Protein AF-A0A1H8IMS6-F1 (afdb_monomer)

Organism: NCBI:txid917

Foldseek 3Di:
DDALVRLLVVLLVQLLVLLVLLPDPPHDVVSNCVSLPPVNLVSVQSNQVSLCVVLVPPAGQDDPVVSVVCSVCSVCSVVVSVLSSDSPRHPVVVVVVVVD

pLDDT: mean 89.25, std 11.75, range [38.59, 98.31]

Radius of gyration: 13.45 Å; Cα contacts (8 Å, |Δi|>4): 98; chains: 1; bounding box: 35×31×35 Å

Structure (mmCIF, N/CA/C/O backbone):
data_AF-A0A1H8IMS6-F1
#
_entry.id   AF-A0A1H8IMS6-F1
#
loop_
_atom_site.group_PDB
_atom_site.id
_atom_site.type_symbol
_atom_site.label_atom_id
_atom_site.label_alt_id
_atom_site.label_comp_id
_atom_site.label_asym_id
_atom_site.label_entity_id
_atom_site.label_seq_id
_atom_site.pdbx_PDB_ins_code
_atom_site.Cartn_x
_atom_site.Cartn_y
_atom_site.Cartn_z
_atom_site.occupancy
_atom_site.B_iso_or_equiv
_atom_site.auth_seq_id
_atom_site.auth_comp_id
_atom_site.auth_asym_id
_atom_site.auth_atom_id
_atom_site.pdbx_PDB_model_num
ATOM 1 N N . MET A 1 1 ? 20.179 -12.037 -3.474 1.00 65.69 1 MET A N 1
ATOM 2 C CA . MET A 1 1 ? 19.242 -10.954 -3.098 1.00 65.69 1 MET A CA 1
ATOM 3 C C . MET A 1 1 ? 17.854 -11.319 -3.599 1.00 65.69 1 MET A C 1
ATOM 5 O O . MET A 1 1 ? 17.795 -12.006 -4.614 1.00 65.69 1 MET A O 1
ATOM 9 N N . PRO A 1 2 ? 16.771 -10.905 -2.922 1.00 85.31 2 PRO A N 1
ATOM 10 C CA . PRO A 1 2 ? 15.420 -11.027 -3.467 1.00 85.31 2 PRO A CA 1
ATOM 11 C C . PRO A 1 2 ? 15.290 -10.219 -4.767 1.00 85.31 2 PRO A C 1
ATOM 13 O O . PRO A 1 2 ? 15.822 -9.113 -4.845 1.00 85.31 2 PRO A O 1
ATOM 16 N N . THR A 1 3 ? 14.602 -10.759 -5.774 1.00 94.69 3 THR A N 1
ATOM 17 C CA . THR A 1 3 ? 14.344 -10.054 -7.042 1.00 94.69 3 THR A CA 1
ATOM 18 C C . THR A 1 3 ? 13.277 -8.962 -6.865 1.00 94.69 3 THR A C 1
ATOM 20 O O . THR A 1 3 ? 12.529 -9.001 -5.880 1.00 94.69 3 THR A O 1
ATOM 23 N N . PRO A 1 4 ? 13.180 -7.985 -7.788 1.00 94.38 4 PRO A N 1
ATOM 24 C CA . PRO A 1 4 ? 12.078 -7.019 -7.814 1.00 94.38 4 PRO A CA 1
ATOM 25 C C . PRO A 1 4 ? 10.707 -7.697 -7.829 1.00 94.38 4 PRO A C 1
ATOM 27 O O . PRO A 1 4 ? 9.894 -7.406 -6.959 1.00 94.38 4 PRO A O 1
ATOM 30 N N . ASP A 1 5 ? 10.505 -8.687 -8.706 1.00 94.62 5 ASP A N 1
ATOM 31 C CA . ASP A 1 5 ? 9.240 -9.433 -8.808 1.00 94.62 5 ASP A CA 1
ATOM 32 C C . ASP A 1 5 ? 8.835 -10.069 -7.473 1.00 94.62 5 ASP A C 1
ATOM 34 O O . ASP A 1 5 ? 7.690 -9.974 -7.037 1.00 94.62 5 ASP A O 1
ATOM 38 N N . TRP A 1 6 ? 9.798 -10.684 -6.778 1.00 95.75 6 TRP A N 1
ATOM 39 C CA . TRP A 1 6 ? 9.534 -11.303 -5.484 1.00 95.75 6 TRP A CA 1
ATOM 40 C C . TRP A 1 6 ? 9.156 -10.255 -4.430 1.00 95.75 6 TRP A C 1
ATOM 42 O O . TRP A 1 6 ? 8.237 -10.478 -3.642 1.00 95.75 6 TRP A O 1
ATOM 52 N N . ARG A 1 7 ? 9.844 -9.104 -4.401 1.00 95.75 7 ARG A N 1
ATOM 53 C CA . ARG A 1 7 ? 9.535 -8.016 -3.456 1.00 95.75 7 ARG A CA 1
ATOM 54 C C . ARG A 1 7 ? 8.160 -7.420 -3.722 1.00 95.75 7 ARG A C 1
ATOM 56 O O . ARG A 1 7 ? 7.424 -7.210 -2.761 1.00 95.75 7 ARG A O 1
ATOM 63 N N . GLU A 1 8 ? 7.808 -7.205 -4.986 1.00 95.31 8 GLU A N 1
ATOM 64 C CA . GLU A 1 8 ? 6.478 -6.753 -5.391 1.00 95.31 8 GLU A CA 1
ATOM 65 C C . GLU A 1 8 ? 5.406 -7.736 -4.911 1.00 95.31 8 GLU A C 1
ATOM 67 O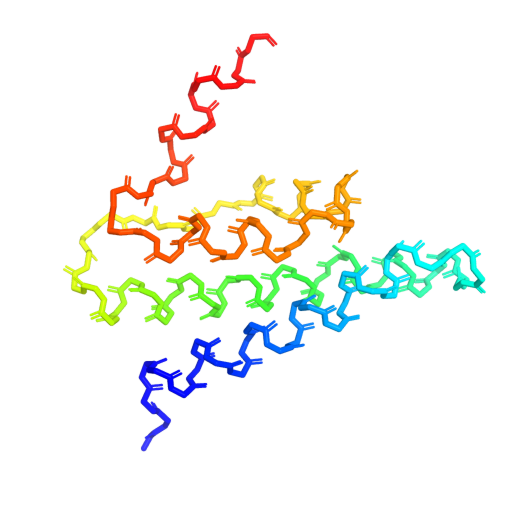 O . GLU A 1 8 ? 4.489 -7.336 -4.194 1.00 95.31 8 GLU A O 1
ATOM 72 N N . GLU A 1 9 ? 5.552 -9.026 -5.224 1.00 96.19 9 GLU A N 1
ATOM 73 C CA . GLU A 1 9 ? 4.588 -10.066 -4.850 1.00 96.19 9 GLU A CA 1
ATOM 74 C C . GLU A 1 9 ? 4.384 -10.125 -3.327 1.00 96.19 9 GLU A C 1
ATOM 76 O O . GLU A 1 9 ? 3.249 -10.170 -2.836 1.00 96.19 9 GLU A O 1
ATOM 81 N N . LYS A 1 10 ? 5.476 -10.095 -2.551 1.00 97.19 10 LYS A N 1
ATOM 82 C CA . LYS A 1 10 ? 5.387 -10.179 -1.087 1.00 97.19 10 LYS A CA 1
ATOM 83 C C . LYS A 1 10 ? 4.840 -8.903 -0.469 1.00 97.19 10 LYS A C 1
ATOM 85 O O . LYS A 1 10 ? 4.002 -8.994 0.428 1.00 97.19 10 LYS A O 1
ATOM 90 N N . ALA A 1 11 ? 5.254 -7.735 -0.953 1.00 97.31 11 ALA A N 1
ATOM 91 C CA . ALA A 1 11 ? 4.703 -6.470 -0.486 1.00 97.31 11 ALA A CA 1
ATOM 92 C C . ALA A 1 11 ? 3.202 -6.380 -0.802 1.00 97.31 11 ALA A C 1
ATOM 94 O O . ALA A 1 11 ? 2.423 -6.049 0.092 1.00 97.3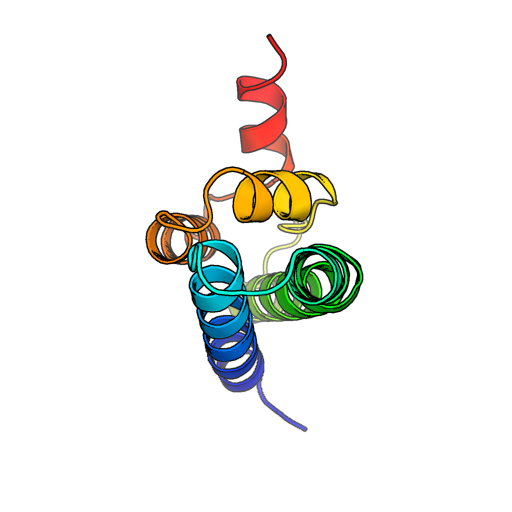1 11 ALA A O 1
ATOM 95 N N . LYS A 1 12 ? 2.777 -6.796 -2.006 1.00 97.69 12 LYS A N 1
ATOM 96 C CA . LYS A 1 12 ? 1.362 -6.889 -2.401 1.00 97.69 12 LYS A CA 1
ATOM 97 C C . LYS A 1 12 ? 0.559 -7.734 -1.409 1.00 97.69 12 LYS A C 1
ATOM 99 O O . LYS A 1 12 ? -0.433 -7.255 -0.866 1.00 97.69 12 LYS A O 1
ATOM 104 N N . CYS A 1 13 ? 1.030 -8.942 -1.089 1.00 97.88 13 CYS A N 1
ATOM 105 C CA . CYS A 1 13 ? 0.376 -9.825 -0.114 1.00 97.88 13 CYS A CA 1
ATOM 106 C C . CYS A 1 13 ? 0.219 -9.174 1.274 1.00 97.88 13 CYS A C 1
ATOM 108 O O . CYS A 1 13 ? -0.816 -9.330 1.934 1.00 97.88 13 CYS A O 1
ATOM 110 N N . VAL A 1 14 ? 1.247 -8.456 1.736 1.00 98.06 14 VAL A N 1
ATOM 111 C CA . VAL A 1 14 ? 1.219 -7.754 3.028 1.00 98.06 14 VAL A CA 1
ATOM 112 C C . VAL A 1 14 ? 0.206 -6.611 2.995 1.00 98.06 14 VAL A C 1
ATOM 114 O O . VAL A 1 14 ? -0.632 -6.532 3.893 1.00 98.06 14 VAL A O 1
ATOM 117 N N . ILE A 1 15 ? 0.219 -5.783 1.947 1.00 98.31 15 ILE A N 1
ATOM 118 C CA . ILE A 1 15 ? -0.719 -4.663 1.783 1.00 98.31 15 ILE A CA 1
ATOM 119 C C . ILE A 1 15 ? -2.160 -5.178 1.768 1.00 98.31 15 ILE A C 1
ATOM 121 O O . ILE A 1 15 ? -2.978 -4.715 2.556 1.00 98.31 15 ILE A O 1
ATOM 125 N N . GLN A 1 16 ? -2.456 -6.207 0.972 1.00 98.12 16 GLN A N 1
ATOM 126 C CA . GLN A 1 16 ? -3.782 -6.834 0.918 1.00 98.12 16 GLN A CA 1
ATOM 127 C C . GLN A 1 16 ? -4.239 -7.379 2.277 1.00 98.12 16 GLN A C 1
ATOM 129 O O . GLN A 1 16 ? -5.423 -7.352 2.612 1.00 98.12 16 GLN A O 1
ATOM 134 N N . SER A 1 17 ? -3.313 -7.920 3.070 1.00 97.88 17 SER A N 1
ATOM 135 C CA . SER A 1 17 ? -3.621 -8.411 4.418 1.00 97.88 17 SER A CA 1
ATOM 136 C C . SER A 1 17 ? -3.950 -7.259 5.365 1.00 97.88 17 SER A C 1
ATOM 138 O O . SER A 1 17 ? -4.940 -7.337 6.089 1.00 97.88 17 SER A O 1
ATOM 140 N N . ILE A 1 18 ? -3.178 -6.171 5.308 1.00 97.94 18 ILE A N 1
ATOM 141 C CA . ILE A 1 18 ? -3.453 -4.949 6.069 1.00 97.94 18 ILE A CA 1
ATOM 142 C C . ILE A 1 18 ? -4.815 -4.373 5.667 1.00 97.94 18 ILE A C 1
ATOM 144 O O . ILE A 1 18 ? -5.646 -4.142 6.538 1.00 97.94 18 ILE A O 1
ATOM 148 N N . CYS A 1 19 ? -5.094 -4.227 4.371 1.00 97.69 19 CYS A N 1
ATOM 149 C CA . CYS A 1 19 ? -6.370 -3.719 3.863 1.00 97.69 19 CYS A CA 1
ATOM 150 C C . CYS A 1 19 ? -7.575 -4.514 4.377 1.00 97.69 19 CYS A C 1
ATOM 152 O O . CYS A 1 19 ? -8.539 -3.922 4.851 1.00 97.69 19 CYS A O 1
ATOM 154 N N . ARG A 1 20 ? -7.507 -5.853 4.376 1.00 97.19 20 ARG A N 1
ATOM 155 C CA . ARG A 1 20 ? -8.578 -6.702 4.932 1.00 97.19 20 ARG A CA 1
ATOM 156 C C . ARG A 1 20 ? -8.820 -6.444 6.421 1.00 97.19 20 ARG A C 1
ATOM 158 O O . ARG A 1 20 ? -9.963 -6.442 6.868 1.00 97.19 20 ARG A O 1
ATOM 165 N N . ILE A 1 21 ? -7.757 -6.202 7.187 1.00 96.88 21 ILE A N 1
ATOM 166 C CA . ILE A 1 21 ? -7.866 -5.856 8.610 1.00 96.88 21 ILE A CA 1
ATOM 167 C C . ILE A 1 21 ? -8.449 -4.443 8.783 1.00 96.88 21 ILE A C 1
ATOM 169 O O . ILE A 1 21 ? -9.291 -4.221 9.653 1.00 96.88 21 ILE A O 1
ATOM 173 N N . LEU A 1 22 ? -8.057 -3.494 7.932 1.00 96.25 22 LEU A N 1
ATOM 174 C CA 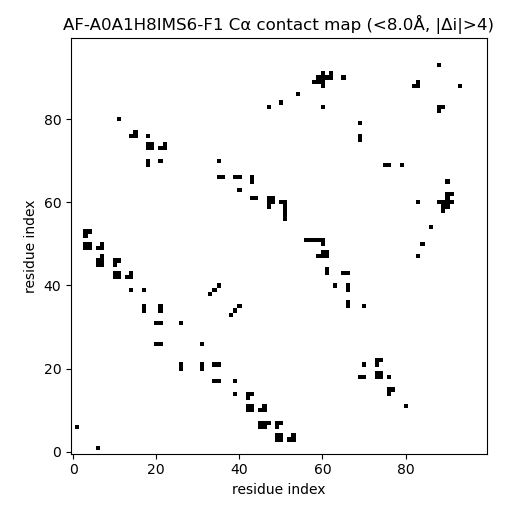. LEU A 1 22 ? -8.609 -2.138 7.933 1.00 96.25 22 LEU A CA 1
ATOM 175 C C . LEU A 1 22 ? -10.099 -2.125 7.564 1.00 96.25 22 LEU A C 1
ATOM 177 O O . LEU A 1 22 ? -10.862 -1.407 8.202 1.00 96.25 22 LEU A O 1
ATOM 181 N N . ALA A 1 23 ? -10.539 -2.966 6.630 1.00 95.62 23 ALA A N 1
ATOM 182 C CA . ALA A 1 23 ? -11.948 -3.113 6.255 1.00 95.62 23 ALA A CA 1
ATOM 183 C C . ALA A 1 23 ? -12.801 -3.801 7.341 1.00 95.62 23 ALA A C 1
ATOM 185 O O . ALA A 1 23 ? -13.990 -3.531 7.477 1.00 95.62 23 ALA A O 1
ATOM 186 N N . SER A 1 24 ? -12.199 -4.658 8.170 1.00 95.31 24 SER A N 1
ATOM 187 C CA . SER A 1 24 ? -12.914 -5.441 9.187 1.00 95.31 24 SER A CA 1
ATOM 188 C C . SER A 1 24 ? -13.415 -4.594 10.363 1.00 95.31 24 SER A C 1
ATOM 190 O O . SER A 1 24 ? -12.642 -4.227 11.249 1.00 95.31 24 SER A O 1
ATOM 192 N N . GLU A 1 25 ? -14.730 -4.362 10.445 1.00 90.94 25 GLU A N 1
ATOM 193 C CA . GLU A 1 25 ? -15.376 -3.641 11.561 1.00 90.94 25 GLU A CA 1
ATOM 194 C C . GLU A 1 25 ? -15.145 -4.285 12.935 1.00 90.94 25 GLU A C 1
ATOM 196 O O . GLU A 1 25 ? -15.194 -3.609 13.959 1.00 90.94 25 GLU A O 1
ATOM 201 N N . SER A 1 26 ? -14.856 -5.588 12.959 1.00 95.00 26 SER A N 1
ATOM 202 C CA . SER A 1 26 ? -14.573 -6.337 14.187 1.00 95.00 26 SER A CA 1
ATOM 203 C C . SER A 1 26 ? -13.179 -6.073 14.769 1.00 95.00 26 SER A C 1
ATOM 205 O O . SER A 1 26 ? -12.900 -6.439 15.912 1.00 95.00 26 SER A O 1
ATOM 207 N N . THR A 1 27 ? -12.284 -5.454 13.995 1.00 95.12 27 THR A N 1
ATOM 208 C CA . THR A 1 27 ? -10.904 -5.210 14.411 1.00 95.12 27 THR A CA 1
ATOM 209 C C . THR 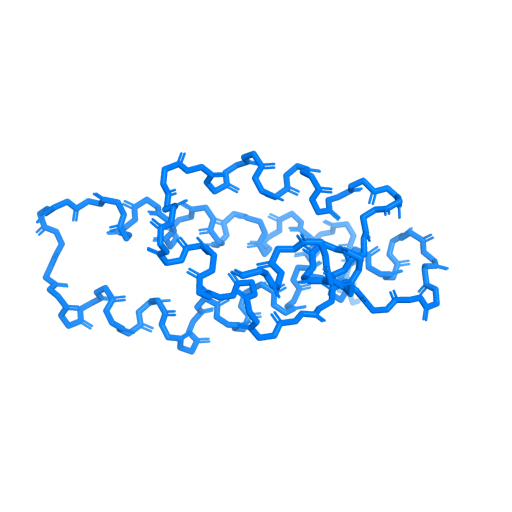A 1 27 ? -10.825 -3.994 15.343 1.00 95.12 27 THR A C 1
ATOM 211 O O . THR A 1 27 ? -11.320 -2.922 14.988 1.00 95.12 27 THR A O 1
ATOM 214 N N . PRO A 1 28 ? -10.149 -4.103 16.507 1.00 96.88 28 PRO A N 1
ATOM 215 C CA . PRO A 1 28 ? -9.963 -2.974 17.414 1.00 96.88 28 PRO A CA 1
ATOM 216 C C . PRO A 1 28 ? -9.301 -1.769 16.736 1.00 96.88 28 PRO A C 1
ATOM 218 O O . PRO A 1 28 ? -8.329 -1.926 15.995 1.00 96.88 28 PRO A O 1
ATOM 221 N N . GLN A 1 29 ? -9.769 -0.558 17.058 1.00 93.81 29 GLN A N 1
ATOM 222 C CA . GLN A 1 29 ? -9.259 0.675 16.445 1.00 93.81 29 GLN A CA 1
ATOM 223 C C . GLN A 1 29 ? -7.743 0.836 16.617 1.00 93.81 29 GLN A C 1
ATOM 225 O O . GLN A 1 29 ? -7.064 1.157 15.655 1.00 93.81 29 GLN A O 1
ATOM 230 N N . ALA A 1 30 ? -7.191 0.507 17.790 1.00 94.88 30 ALA A N 1
ATOM 231 C CA . ALA A 1 30 ? -5.747 0.582 18.028 1.00 94.88 30 ALA A CA 1
ATOM 232 C C . ALA A 1 30 ? -4.927 -0.290 17.055 1.00 94.88 30 ALA A C 1
ATOM 234 O O . ALA A 1 30 ? -3.860 0.119 16.608 1.00 94.88 30 ALA A O 1
ATOM 235 N N . VAL A 1 31 ? -5.445 -1.467 16.681 1.00 95.81 31 VAL A N 1
ATOM 236 C CA . VAL A 1 31 ? -4.802 -2.357 15.699 1.00 95.81 31 VAL A CA 1
ATOM 237 C C . VAL A 1 31 ? -4.923 -1.776 14.291 1.00 95.81 31 VAL A C 1
ATOM 239 O O . VAL A 1 31 ? -3.973 -1.835 13.512 1.00 95.81 31 VAL A O 1
ATOM 242 N N . ARG A 1 32 ? -6.078 -1.185 13.960 1.00 94.25 32 ARG A N 1
ATOM 243 C CA . ARG A 1 32 ? -6.279 -0.482 12.684 1.00 94.25 32 ARG A CA 1
ATOM 244 C C . ARG A 1 32 ? -5.347 0.725 12.555 1.00 94.25 32 ARG A C 1
ATOM 246 O O . ARG A 1 32 ? -4.770 0.912 11.490 1.00 94.25 32 ARG A O 1
ATOM 253 N N . ASP A 1 33 ? -5.142 1.484 13.627 1.00 93.62 33 ASP A N 1
ATOM 254 C CA . ASP A 1 33 ? -4.247 2.645 13.650 1.00 93.62 33 ASP A CA 1
ATOM 255 C C . ASP A 1 33 ? -2.776 2.228 13.483 1.00 93.62 33 ASP A C 1
ATOM 257 O O . ASP A 1 33 ? -2.045 2.829 12.693 1.00 93.62 33 ASP A O 1
ATOM 261 N N . GLU A 1 34 ? -2.341 1.167 14.172 1.00 94.50 34 GLU A N 1
ATOM 262 C CA . GLU A 1 34 ? -0.981 0.629 14.044 1.00 94.50 34 GLU A CA 1
ATOM 263 C C . GLU A 1 34 ? -0.706 0.118 12.621 1.00 94.50 34 GLU A C 1
ATOM 265 O O . GLU A 1 34 ? 0.293 0.494 11.994 1.00 94.50 34 GLU A O 1
ATOM 270 N N . LEU A 1 35 ? -1.615 -0.704 12.086 1.00 95.62 35 LEU A N 1
ATOM 271 C CA . LEU A 1 35 ? -1.457 -1.299 10.761 1.00 95.62 35 LEU A CA 1
ATOM 272 C C . LEU A 1 35 ? -1.631 -0.276 9.636 1.00 95.62 35 LEU A C 1
ATOM 274 O O . LEU A 1 35 ? -0.874 -0.312 8.668 1.00 95.62 35 LEU A O 1
ATOM 278 N N . GLY A 1 36 ? -2.582 0.650 9.767 1.00 93.00 36 GLY A N 1
ATOM 279 C CA . GLY A 1 36 ? -2.802 1.743 8.820 1.00 93.00 36 GLY A CA 1
ATOM 280 C C . GLY A 1 36 ? -1.695 2.798 8.847 1.00 93.00 36 GLY A C 1
ATOM 281 O O . GLY A 1 36 ? -1.504 3.508 7.866 1.00 93.00 36 GLY A O 1
ATOM 282 N N . GLY A 1 37 ? -0.932 2.886 9.937 1.00 93.75 37 GLY A N 1
ATOM 283 C CA . GLY A 1 37 ? 0.191 3.803 10.078 1.00 93.75 37 GLY A CA 1
ATOM 284 C C . GLY A 1 37 ? 1.473 3.296 9.413 1.00 93.75 37 GLY A C 1
ATOM 285 O O . GLY A 1 37 ? 1.597 3.195 8.190 1.00 93.75 37 GLY A O 1
ATOM 286 N N . GLN A 1 38 ? 2.485 3.028 10.237 1.00 93.56 38 GLN A N 1
ATOM 287 C CA . GLN A 1 38 ? 3.840 2.754 9.759 1.00 93.56 38 GLN A CA 1
ATOM 288 C C . GLN A 1 38 ? 3.948 1.426 8.993 1.00 93.56 38 GLN A C 1
ATOM 290 O O . GLN A 1 38 ? 4.762 1.321 8.073 1.00 93.56 38 GLN A O 1
ATOM 295 N N . ALA A 1 39 ? 3.128 0.424 9.329 1.00 96.06 39 ALA A N 1
ATOM 296 C CA . ALA A 1 39 ? 3.148 -0.865 8.641 1.00 96.06 39 ALA A CA 1
ATOM 297 C C . ALA A 1 39 ? 2.698 -0.728 7.178 1.00 96.06 39 ALA A C 1
ATOM 299 O O . ALA A 1 39 ? 3.439 -1.122 6.274 1.00 96.06 39 ALA A O 1
ATOM 300 N N . LEU A 1 40 ? 1.540 -0.105 6.936 1.00 97.12 40 LEU A N 1
ATOM 301 C CA . LEU A 1 40 ? 1.044 0.163 5.585 1.00 97.12 40 LEU A CA 1
ATOM 302 C C . LEU A 1 40 ? 1.985 1.084 4.803 1.00 97.12 40 LEU A C 1
ATOM 304 O O . LEU A 1 40 ? 2.259 0.817 3.634 1.00 97.12 40 LEU A O 1
ATOM 308 N N . TRP A 1 41 ? 2.528 2.123 5.449 1.00 96.50 41 TRP A N 1
ATOM 309 C CA . TRP A 1 41 ? 3.519 3.011 4.835 1.00 96.50 41 TRP A CA 1
ATOM 310 C C . TRP A 1 41 ? 4.728 2.229 4.309 1.00 96.50 41 TRP A C 1
ATOM 312 O O . TRP A 1 41 ? 5.093 2.371 3.143 1.00 96.50 41 TRP A O 1
ATOM 322 N N . ASN A 1 42 ? 5.325 1.372 5.145 1.00 97.12 42 ASN A N 1
ATOM 323 C CA . ASN A 1 42 ? 6.518 0.606 4.770 1.00 97.12 42 ASN A CA 1
ATOM 324 C C . ASN A 1 42 ? 6.198 -0.399 3.662 1.00 97.12 42 ASN A C 1
ATOM 326 O O . ASN A 1 42 ? 6.977 -0.547 2.723 1.00 97.12 42 ASN A O 1
ATOM 330 N N . ALA A 1 43 ? 5.050 -1.073 3.757 1.00 97.50 43 ALA A N 1
ATOM 331 C CA . ALA A 1 43 ? 4.640 -2.068 2.777 1.00 97.50 43 ALA A CA 1
ATOM 332 C C . ALA A 1 43 ? 4.385 -1.439 1.398 1.00 97.50 43 ALA A C 1
ATOM 334 O O . ALA A 1 43 ? 4.917 -1.928 0.402 1.00 97.50 43 ALA A O 1
ATOM 335 N N . LEU A 1 44 ? 3.645 -0.325 1.340 1.00 96.75 44 LEU A N 1
ATOM 336 C CA . LEU A 1 44 ? 3.406 0.402 0.091 1.00 96.75 44 LEU A CA 1
ATOM 337 C C . LEU A 1 44 ? 4.707 0.949 -0.503 1.00 96.75 44 LEU A C 1
ATOM 339 O O . LEU A 1 44 ? 4.887 0.870 -1.714 1.00 96.75 44 LEU A O 1
ATOM 343 N N . LYS A 1 45 ? 5.632 1.448 0.327 1.00 95.69 45 LYS A N 1
ATOM 344 C CA . LYS A 1 45 ? 6.923 1.942 -0.164 1.00 95.69 45 LYS A CA 1
ATOM 345 C C . LYS A 1 45 ? 7.766 0.827 -0.785 1.00 95.69 45 LYS A C 1
ATOM 347 O O . LYS A 1 45 ? 8.278 0.996 -1.889 1.00 95.69 45 LYS A O 1
ATOM 352 N N . LEU A 1 46 ? 7.852 -0.328 -0.121 1.00 95.88 46 LEU A N 1
ATOM 353 C CA . LEU A 1 46 ? 8.544 -1.504 -0.659 1.00 95.88 46 LEU A CA 1
ATOM 354 C C . LEU A 1 46 ? 7.924 -1.982 -1.977 1.00 95.88 46 LEU A C 1
ATOM 356 O O . LEU A 1 46 ? 8.648 -2.373 -2.890 1.00 95.88 46 LEU A O 1
ATOM 360 N N . PHE A 1 47 ? 6.595 -1.933 -2.082 1.00 96.50 47 PHE A N 1
ATOM 361 C CA . PHE A 1 47 ? 5.879 -2.270 -3.309 1.00 96.50 47 PHE A CA 1
ATOM 362 C C . PHE A 1 47 ? 6.214 -1.299 -4.448 1.00 96.50 47 PHE A C 1
ATOM 364 O O . PHE A 1 47 ? 6.566 -1.742 -5.539 1.00 96.50 47 PHE A O 1
ATOM 371 N N . THR A 1 48 ? 6.177 0.014 -4.201 1.00 94.50 48 THR A N 1
ATOM 372 C CA . THR A 1 48 ? 6.495 1.017 -5.231 1.00 94.50 48 THR A CA 1
ATOM 373 C C . THR A 1 48 ? 7.952 0.966 -5.676 1.00 94.50 48 THR A C 1
ATOM 375 O O . THR A 1 48 ? 8.207 1.046 -6.870 1.00 94.50 48 THR A O 1
ATOM 378 N N . GLU A 1 49 ? 8.899 0.764 -4.756 1.00 94.56 49 GLU A N 1
ATOM 379 C CA . GLU A 1 49 ? 10.322 0.620 -5.100 1.00 94.56 49 GLU A CA 1
ATOM 380 C C . GLU A 1 49 ? 10.566 -0.633 -5.958 1.00 94.56 49 GLU A C 1
ATOM 382 O O . GLU A 1 49 ? 11.342 -0.603 -6.913 1.00 94.56 49 GLU A O 1
ATOM 387 N N . ALA A 1 50 ? 9.878 -1.739 -5.653 1.00 95.06 50 ALA A N 1
ATOM 388 C CA . ALA A 1 50 ? 9.955 -2.954 -6.458 1.00 95.06 50 ALA A CA 1
ATOM 389 C C . ALA A 1 50 ? 9.377 -2.750 -7.870 1.00 95.06 50 ALA A C 1
ATOM 391 O O . ALA A 1 50 ? 9.979 -3.205 -8.844 1.00 95.06 50 ALA A O 1
ATOM 392 N N . LEU A 1 51 ? 8.256 -2.030 -7.986 1.00 93.62 51 LEU A N 1
ATOM 393 C CA . LEU A 1 51 ? 7.654 -1.676 -9.273 1.00 93.62 51 LEU A CA 1
ATOM 394 C C . LEU A 1 51 ? 8.557 -0.770 -10.111 1.00 93.62 51 LEU A C 1
ATOM 396 O O . LEU A 1 51 ? 8.719 -1.015 -11.305 1.00 93.62 51 LEU A O 1
ATOM 400 N N . GLU A 1 52 ? 9.135 0.267 -9.505 1.00 92.44 52 GLU A N 1
ATOM 401 C CA . GLU A 1 52 ? 10.060 1.187 -10.176 1.00 92.44 52 GLU A CA 1
ATOM 402 C C . GLU A 1 52 ? 11.248 0.426 -10.777 1.00 92.44 52 GLU A C 1
ATOM 404 O O . GLU A 1 52 ? 11.567 0.610 -11.954 1.00 92.44 52 GLU A O 1
ATOM 409 N N . GLU A 1 53 ? 11.842 -0.492 -10.009 1.00 93.06 53 GLU A N 1
ATOM 410 C CA . GLU A 1 53 ? 12.960 -1.318 -10.471 1.00 93.06 53 GLU A CA 1
ATOM 411 C C . GLU A 1 53 ? 12.543 -2.309 -11.565 1.00 93.06 53 GLU A C 1
ATOM 413 O O . GLU A 1 53 ? 13.244 -2.439 -12.569 1.00 93.06 53 GLU A O 1
ATOM 418 N N . ARG A 1 54 ? 11.389 -2.977 -11.419 1.00 91.62 54 ARG A N 1
ATOM 419 C CA . ARG A 1 54 ? 10.881 -3.931 -12.421 1.00 91.62 54 ARG A CA 1
ATOM 420 C C . ARG A 1 54 ? 10.548 -3.255 -13.751 1.00 91.62 54 ARG A C 1
ATOM 422 O O . ARG A 1 54 ? 10.794 -3.829 -14.810 1.00 91.62 54 ARG A O 1
ATOM 429 N N . LEU A 1 55 ? 9.962 -2.061 -13.701 1.00 89.50 55 LEU A N 1
ATOM 430 C CA . LEU A 1 55 ? 9.535 -1.313 -14.885 1.00 89.50 55 LEU A CA 1
ATOM 431 C C . LEU A 1 55 ? 10.665 -0.476 -15.499 1.00 89.50 55 LEU A C 1
ATOM 433 O O . LEU A 1 55 ? 10.492 0.060 -16.591 1.00 89.50 55 LEU A O 1
ATOM 437 N N . GLY A 1 56 ? 11.807 -0.346 -14.815 1.00 86.81 56 GLY A N 1
ATOM 438 C CA . GLY A 1 56 ? 12.890 0.544 -15.235 1.00 86.81 56 GLY A CA 1
ATOM 439 C C . GLY A 1 56 ? 12.466 2.017 -15.267 1.00 86.81 56 GLY A C 1
ATOM 440 O O . GLY A 1 56 ? 12.985 2.789 -16.072 1.00 86.81 56 GLY A O 1
ATOM 441 N N . SER A 1 57 ? 11.494 2.397 -14.431 1.00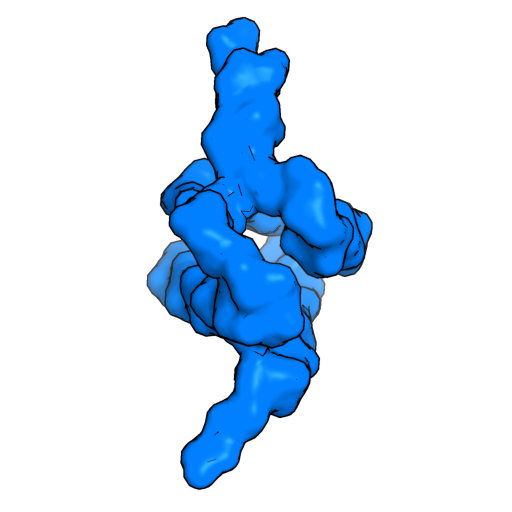 79.75 57 SER A N 1
ATOM 442 C CA . SER A 1 57 ? 10.942 3.753 -14.394 1.00 79.75 57 SER A CA 1
ATOM 443 C C . SER A 1 57 ? 11.925 4.717 -13.733 1.00 79.75 57 SER A C 1
ATOM 445 O O . SER A 1 57 ? 12.429 4.448 -12.646 1.00 79.75 57 SER A O 1
ATOM 447 N N . SER A 1 58 ? 12.153 5.875 -14.354 1.00 72.06 58 SER A N 1
ATOM 448 C CA . SER A 1 58 ? 12.862 6.996 -13.721 1.00 72.06 58 SER A CA 1
ATOM 449 C C . SER A 1 58 ? 11.955 7.860 -12.842 1.00 72.06 58 SER A C 1
ATOM 451 O O . SER A 1 58 ? 12.447 8.697 -12.087 1.00 72.06 58 SER A O 1
ATOM 453 N N . GLU A 1 59 ? 10.636 7.703 -12.966 1.00 79.12 59 GLU A N 1
ATOM 454 C CA . GLU A 1 59 ? 9.655 8.456 -12.190 1.00 79.12 59 GLU A CA 1
ATOM 455 C C . GLU A 1 59 ? 9.240 7.697 -10.936 1.00 79.12 59 GLU A C 1
ATOM 457 O O . GLU A 1 59 ? 9.016 6.483 -10.981 1.00 79.12 59 GLU A O 1
ATOM 462 N N . THR A 1 60 ? 9.101 8.433 -9.827 1.00 82.81 60 THR A N 1
ATOM 463 C CA . THR A 1 60 ? 8.696 7.826 -8.563 1.00 82.81 60 THR A CA 1
ATOM 464 C C . THR A 1 60 ? 7.198 7.528 -8.547 1.00 82.81 60 THR A C 1
ATOM 466 O O . THR A 1 60 ? 6.352 8.405 -8.746 1.00 82.81 60 THR A O 1
ATOM 469 N N . LYS A 1 61 ? 6.863 6.270 -8.274 1.00 86.25 61 LYS A N 1
ATOM 470 C CA . LYS A 1 61 ? 5.498 5.793 -8.031 1.00 86.25 61 LYS A CA 1
ATOM 471 C C . LYS A 1 61 ? 5.100 5.956 -6.562 1.00 86.25 61 LYS A C 1
ATOM 473 O O . LYS A 1 61 ? 3.935 5.761 -6.220 1.00 86.25 61 LYS A O 1
ATOM 478 N N . TRP A 1 62 ? 6.034 6.336 -5.688 1.00 90.50 62 TRP A N 1
ATOM 479 C CA . TRP A 1 62 ? 5.784 6.540 -4.264 1.00 90.50 62 TRP A CA 1
ATOM 480 C C . TRP A 1 62 ? 5.187 7.919 -3.939 1.00 90.50 62 TRP A C 1
ATOM 482 O O . TRP A 1 62 ? 5.642 8.959 -4.411 1.00 90.50 62 TRP A O 1
ATOM 492 N N . SER A 1 63 ? 4.204 7.944 -3.033 1.00 89.50 63 SER A N 1
ATOM 493 C CA . SER A 1 63 ? 3.719 9.167 -2.386 1.00 89.50 63 SER A CA 1
ATOM 494 C C . SER A 1 63 ? 3.114 8.860 -1.013 1.00 89.50 63 SER A C 1
ATOM 496 O O . SER A 1 63 ? 2.327 7.917 -0.900 1.00 89.50 63 SER A O 1
ATOM 498 N N . PRO A 1 64 ? 3.360 9.688 0.025 1.00 88.50 64 PRO A N 1
ATOM 499 C CA . PRO A 1 64 ? 2.699 9.544 1.325 1.00 88.50 64 PRO A CA 1
ATOM 500 C C . PRO A 1 64 ? 1.166 9.580 1.253 1.00 88.50 64 PRO A C 1
ATOM 502 O O . PRO A 1 64 ? 0.489 9.053 2.134 1.00 88.50 64 PRO A O 1
ATOM 505 N N . ALA A 1 65 ? 0.600 10.202 0.216 1.00 88.50 65 ALA A N 1
ATOM 506 C CA . ALA A 1 65 ? -0.844 10.272 0.034 1.00 88.50 65 ALA A CA 1
ATOM 507 C C . ALA A 1 65 ? -1.471 8.909 -0.324 1.00 88.50 65 ALA A C 1
ATOM 509 O O . ALA A 1 65 ? -2.646 8.696 -0.026 1.00 88.50 65 ALA A O 1
ATOM 510 N N . LEU A 1 66 ? -0.690 7.953 -0.850 1.00 90.62 66 LEU A N 1
ATOM 511 C CA . LEU A 1 66 ? -1.152 6.577 -1.076 1.00 90.62 66 LEU A CA 1
ATOM 512 C C . LEU A 1 66 ? -1.592 5.916 0.231 1.00 90.62 66 LEU A C 1
ATOM 514 O O . LEU A 1 66 ? -2.614 5.245 0.268 1.00 90.62 66 LEU A O 1
ATOM 518 N N . VAL A 1 67 ? -0.891 6.173 1.335 1.00 93.31 67 VAL A N 1
ATOM 519 C CA . VAL A 1 67 ? -1.275 5.622 2.643 1.00 93.31 67 VAL A CA 1
ATOM 520 C C . VAL A 1 67 ? -2.692 6.065 3.011 1.00 93.31 67 VAL A C 1
ATOM 522 O O . VAL A 1 67 ? -3.530 5.244 3.372 1.00 93.31 67 VAL A O 1
ATOM 525 N N . LYS A 1 68 ? -3.004 7.354 2.826 1.00 91.50 68 LYS A N 1
ATOM 526 C CA . LYS A 1 68 ? -4.352 7.885 3.075 1.00 91.50 68 LYS A CA 1
ATOM 527 C C . LYS A 1 68 ? -5.396 7.266 2.147 1.00 91.50 68 LYS A C 1
ATOM 529 O O . LYS A 1 68 ? -6.498 6.982 2.610 1.00 91.50 68 LYS A O 1
ATOM 534 N N . LEU A 1 69 ? -5.060 7.052 0.873 1.00 92.19 69 LEU A N 1
ATOM 535 C CA . LEU A 1 69 ? -5.950 6.418 -0.105 1.00 92.19 69 LEU A CA 1
ATOM 536 C C . LEU A 1 69 ? -6.379 5.022 0.352 1.00 92.19 69 LEU A C 1
ATOM 538 O O . LEU A 1 69 ? -7.574 4.735 0.394 1.00 92.19 69 LEU A O 1
ATOM 542 N N . PHE A 1 70 ? -5.405 4.200 0.744 1.00 94.81 70 PHE A N 1
ATOM 543 C CA . PHE A 1 70 ? -5.623 2.820 1.170 1.00 94.81 70 PHE A CA 1
ATOM 544 C C . PHE A 1 70 ? -6.331 2.728 2.530 1.00 94.81 70 PHE A C 1
ATOM 546 O O . PHE A 1 70 ? -7.172 1.854 2.708 1.00 94.81 70 PHE A O 1
ATOM 553 N N . ILE A 1 71 ? -6.059 3.647 3.468 1.00 94.56 71 ILE A N 1
ATOM 554 C CA . ILE A 1 71 ? -6.820 3.739 4.730 1.00 94.56 71 ILE A CA 1
ATOM 555 C C . ILE A 1 71 ? -8.279 4.125 4.468 1.00 94.56 71 ILE A C 1
ATOM 557 O O . ILE A 1 71 ? -9.174 3.614 5.134 1.00 94.56 71 ILE A O 1
ATOM 561 N N . SER A 1 72 ? -8.519 5.047 3.532 1.00 93.31 72 SER A N 1
ATOM 562 C CA . SER A 1 72 ? -9.865 5.576 3.270 1.00 93.31 72 SER A CA 1
ATOM 563 C C . SER A 1 72 ? -10.721 4.619 2.443 1.00 93.31 72 SER A C 1
ATOM 565 O O . SER A 1 72 ? -11.941 4.649 2.557 1.00 93.31 72 SER A O 1
ATOM 567 N N . ASN A 1 73 ? -10.094 3.782 1.610 1.00 93.81 73 ASN A N 1
ATOM 568 C CA . ASN A 1 73 ? -10.774 2.849 0.710 1.00 93.81 73 ASN A CA 1
ATOM 569 C C . ASN A 1 73 ? -10.165 1.435 0.803 1.00 93.81 73 ASN A C 1
ATOM 571 O O . ASN A 1 73 ? -9.684 0.909 -0.207 1.00 93.81 73 ASN A O 1
ATOM 575 N N . PRO A 1 74 ? -10.161 0.799 1.991 1.00 94.81 74 PRO A N 1
ATOM 576 C CA . PRO A 1 74 ? -9.505 -0.492 2.186 1.00 94.81 74 PRO A CA 1
ATOM 577 C C . PRO A 1 74 ? -10.147 -1.616 1.356 1.00 94.81 74 PRO A C 1
ATOM 579 O O . PRO A 1 74 ? -9.451 -2.545 0.954 1.00 94.81 74 PRO A O 1
ATOM 582 N N . ASP A 1 75 ? -11.434 -1.503 1.013 1.00 94.62 75 ASP A N 1
ATOM 583 C CA . ASP A 1 75 ? -12.148 -2.467 0.161 1.00 94.62 75 ASP A CA 1
ATOM 584 C C . ASP A 1 75 ? -11.742 -2.403 -1.321 1.00 94.62 75 ASP A C 1
ATOM 586 O O . ASP A 1 75 ? -11.953 -3.353 -2.070 1.00 94.62 75 ASP A O 1
ATOM 590 N N . GLN A 1 76 ? -11.131 -1.297 -1.758 1.00 93.88 76 GLN A N 1
ATOM 591 C CA . GLN A 1 76 ? -10.654 -1.105 -3.136 1.00 93.88 76 GLN A CA 1
ATOM 592 C C . GLN A 1 76 ? -9.154 -1.397 -3.283 1.00 93.88 76 GLN A C 1
ATOM 594 O O . GLN A 1 76 ? -8.551 -1.100 -4.310 1.00 93.88 76 GLN A O 1
ATOM 599 N N . CYS A 1 77 ? -8.531 -1.969 -2.252 1.00 95.12 77 CYS A N 1
ATOM 600 C CA . CYS A 1 77 ? -7.088 -2.180 -2.173 1.00 95.12 77 CYS A CA 1
ATOM 601 C C . CYS A 1 77 ? -6.509 -2.925 -3.386 1.00 95.12 77 CYS A C 1
ATOM 603 O O . CYS A 1 77 ? -5.480 -2.514 -3.917 1.00 95.12 77 CYS A O 1
ATOM 605 N N . ASP A 1 78 ? -7.188 -3.967 -3.872 1.00 95.25 78 ASP A N 1
ATOM 606 C CA . ASP A 1 78 ? -6.735 -4.729 -5.043 1.00 95.25 78 ASP A CA 1
ATOM 607 C C . ASP A 1 78 ? -6.755 -3.896 -6.328 1.00 95.25 78 ASP A C 1
ATOM 609 O O . ASP A 1 78 ? -5.783 -3.918 -7.081 1.00 95.25 78 ASP A O 1
ATOM 613 N N . GLN A 1 79 ? -7.805 -3.096 -6.530 1.00 93.25 79 GLN A N 1
ATOM 614 C CA . GLN A 1 79 ? -7.932 -2.208 -7.691 1.00 93.25 79 GLN A CA 1
ATOM 615 C C . GLN A 1 79 ? -6.814 -1.161 -7.703 1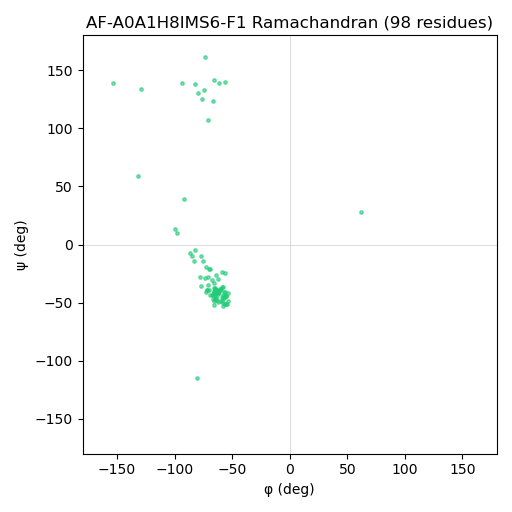.00 93.25 79 GLN A C 1
ATOM 617 O O . GLN A 1 79 ? -6.207 -0.905 -8.741 1.00 93.25 79 GLN A O 1
ATOM 622 N N . TRP A 1 80 ? -6.490 -0.591 -6.538 1.00 92.94 80 TRP A N 1
ATOM 623 C CA . TRP A 1 80 ? -5.386 0.360 -6.417 1.00 92.94 80 TRP A CA 1
ATOM 624 C C . TRP A 1 80 ? -4.027 -0.285 -6.690 1.00 92.94 80 TRP A C 1
ATOM 626 O O . TRP A 1 80 ? -3.199 0.311 -7.373 1.00 92.94 80 TRP A O 1
ATOM 636 N N . LEU A 1 81 ? -3.791 -1.501 -6.193 1.00 94.69 81 LEU A N 1
ATOM 637 C CA . LEU A 1 81 ? -2.540 -2.228 -6.435 1.00 94.69 81 LEU A CA 1
ATOM 638 C C . LEU A 1 81 ? -2.357 -2.598 -7.911 1.00 94.69 81 LEU A C 1
ATOM 640 O O . LEU A 1 81 ? -1.234 -2.551 -8.409 1.00 94.69 81 LEU A O 1
ATOM 644 N N . GLU A 1 82 ? -3.438 -2.957 -8.603 1.00 93.19 82 GLU A N 1
ATOM 645 C CA . GLU A 1 82 ? -3.427 -3.219 -10.046 1.00 93.19 82 GLU A CA 1
ATOM 646 C C . GLU A 1 82 ? -3.131 -1.949 -10.842 1.00 93.19 82 GLU A C 1
ATOM 648 O O . GLU A 1 82 ? -2.207 -1.956 -11.654 1.00 93.19 82 GLU A O 1
ATOM 653 N N . LEU A 1 83 ? -3.820 -0.845 -10.533 1.00 91.19 83 LEU A N 1
ATOM 654 C CA . LEU A 1 83 ? -3.576 0.454 -11.163 1.00 91.19 83 LEU A CA 1
ATOM 655 C C . LEU A 1 83 ? -2.120 0.907 -10.976 1.00 91.19 83 LEU A C 1
ATOM 657 O O . LEU A 1 83 ? -1.478 1.364 -11.914 1.00 91.19 83 LEU A O 1
ATOM 661 N N . MET A 1 84 ? -1.567 0.754 -9.770 1.00 90.56 84 MET A N 1
ATOM 662 C CA . MET A 1 84 ? -0.180 1.134 -9.47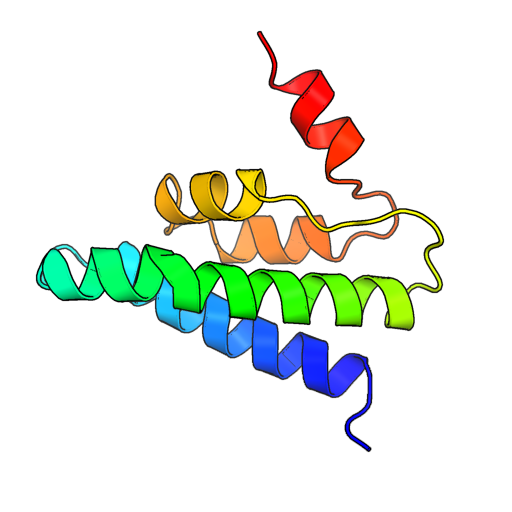9 1.00 90.56 84 MET A CA 1
ATOM 663 C C . MET A 1 84 ? 0.853 0.340 -10.289 1.00 90.56 84 MET A C 1
ATOM 665 O O . MET A 1 84 ? 1.940 0.857 -10.564 1.00 90.56 84 MET A O 1
ATOM 669 N N . ALA A 1 85 ? 0.531 -0.903 -10.655 1.00 90.12 85 ALA A N 1
ATOM 670 C CA . ALA A 1 85 ? 1.402 -1.769 -11.443 1.00 90.12 85 ALA A CA 1
ATOM 671 C C . ALA A 1 85 ? 1.414 -1.416 -12.941 1.00 90.12 85 ALA A C 1
ATOM 673 O O . ALA A 1 85 ? 2.264 -1.934 -13.676 1.00 90.12 85 ALA A O 1
ATOM 674 N N . GLU A 1 86 ? 0.514 -0.537 -13.396 1.00 88.88 86 GLU A N 1
ATOM 675 C CA . GLU A 1 86 ? 0.509 -0.043 -14.769 1.00 88.88 86 GLU A CA 1
ATOM 676 C C . GLU A 1 86 ? 1.763 0.809 -15.052 1.00 88.88 86 GLU A C 1
ATOM 678 O O . GLU A 1 86 ? 2.201 1.587 -14.190 1.00 88.88 86 GLU A O 1
ATOM 683 N N . PRO A 1 87 ? 2.363 0.697 -16.256 1.00 82.62 87 PRO A N 1
ATOM 684 C CA . PRO A 1 87 ? 3.553 1.467 -16.619 1.00 82.62 87 PRO A CA 1
ATOM 685 C C . PRO A 1 87 ? 3.342 2.974 -16.445 1.00 82.62 87 PRO A C 1
ATOM 687 O O . PRO A 1 87 ? 4.162 3.634 -15.804 1.00 82.62 87 PRO A O 1
ATOM 690 N N . ASP A 1 88 ? 2.189 3.463 -16.900 1.00 80.38 88 ASP A N 1
ATOM 691 C CA . ASP A 1 88 ? 1.851 4.885 -17.002 1.00 80.38 88 ASP A CA 1
ATOM 692 C C . ASP A 1 88 ? 1.363 5.488 -15.676 1.00 80.38 88 ASP A C 1
ATOM 694 O O . ASP A 1 88 ? 1.135 6.695 -15.577 1.00 80.38 88 ASP A O 1
ATOM 698 N N . PHE A 1 89 ? 1.198 4.667 -14.632 1.00 82.31 89 PHE A N 1
ATOM 699 C CA . PHE A 1 89 ? 0.809 5.164 -13.320 1.00 82.31 89 PHE A CA 1
ATOM 700 C C . PHE A 1 89 ? 1.918 6.028 -12.722 1.00 82.31 89 PHE A C 1
ATOM 702 O O . PHE A 1 89 ? 3.030 5.553 -12.479 1.00 82.31 89 PHE A O 1
ATOM 709 N N . THR A 1 90 ? 1.593 7.270 -12.379 1.00 74.19 90 THR A N 1
ATOM 710 C CA . THR A 1 90 ? 2.486 8.144 -11.620 1.00 74.19 90 THR A CA 1
ATOM 711 C C . THR A 1 90 ? 1.721 8.715 -10.439 1.00 74.19 90 THR A C 1
ATOM 713 O O . THR A 1 90 ? 0.576 9.168 -10.560 1.00 74.19 90 THR A O 1
ATOM 716 N N . ALA A 1 91 ? 2.342 8.683 -9.258 1.00 72.88 91 ALA A N 1
ATOM 717 C CA . ALA A 1 91 ? 1.696 9.219 -8.069 1.00 72.88 91 ALA A CA 1
ATOM 718 C C . ALA A 1 91 ? 1.414 10.718 -8.248 1.00 72.88 91 ALA A C 1
ATOM 720 O O . ALA A 1 91 ? 0.332 11.184 -7.907 1.00 72.88 91 ALA A O 1
ATOM 721 N N . SER A 1 92 ? 2.352 11.465 -8.833 1.00 68.38 92 SER A N 1
ATOM 722 C CA . SER A 1 92 ? 2.198 12.889 -9.144 1.00 68.38 92 SER A CA 1
ATOM 723 C C . SER A 1 92 ? 0.971 13.180 -10.014 1.00 68.38 92 SER A C 1
ATOM 725 O O . SER A 1 92 ? 0.145 13.994 -9.603 1.00 68.38 92 SER A O 1
ATOM 727 N N . ALA A 1 93 ? 0.785 12.489 -11.147 1.00 66.19 93 ALA A N 1
ATOM 728 C CA . ALA A 1 93 ? -0.352 12.752 -12.036 1.00 66.19 93 ALA A CA 1
ATOM 729 C C . ALA A 1 93 ? -1.697 12.426 -11.376 1.00 66.19 93 ALA A C 1
ATOM 731 O O . ALA A 1 93 ? -2.661 13.178 -11.537 1.00 66.19 93 ALA A O 1
ATOM 732 N N . TYR A 1 94 ? -1.761 11.347 -10.590 1.00 66.25 94 TYR A N 1
ATOM 733 C CA . TYR A 1 94 ? -2.972 10.995 -9.852 1.00 66.25 94 TYR A CA 1
ATOM 734 C C . TYR A 1 94 ? -3.333 12.055 -8.797 1.00 66.25 94 TYR A C 1
ATOM 736 O O . TYR A 1 94 ? -4.503 12.414 -8.638 1.00 66.25 94 TYR A O 1
ATOM 744 N N . TRP A 1 95 ? -2.339 12.591 -8.083 1.00 64.19 95 TRP A N 1
ATOM 745 C CA . TRP A 1 95 ? -2.573 13.593 -7.040 1.00 64.19 95 TRP A CA 1
ATOM 746 C C . TRP A 1 95 ? -2.858 14.986 -7.594 1.00 64.19 95 TRP A C 1
ATOM 748 O O . TRP A 1 95 ? -3.704 15.678 -7.031 1.00 64.19 95 TRP A O 1
ATOM 758 N N . ASP A 1 96 ? -2.230 15.385 -8.701 1.00 61.59 96 ASP A N 1
ATOM 759 C CA . ASP A 1 96 ? -2.513 16.669 -9.351 1.00 61.59 96 ASP A CA 1
ATOM 760 C C . ASP A 1 96 ? -3.943 16.725 -9.915 1.00 61.59 96 ASP A C 1
ATOM 762 O O . ASP A 1 96 ? -4.589 17.772 -9.855 1.00 61.59 96 ASP A O 1
ATOM 766 N N . GLN A 1 97 ? -4.491 15.596 -10.380 1.00 58.22 97 GLN A N 1
ATOM 767 C CA . GLN A 1 97 ? -5.879 15.517 -10.855 1.00 58.22 97 GLN A CA 1
ATOM 768 C C . GLN A 1 97 ? -6.923 15.563 -9.726 1.00 58.22 97 GLN A C 1
ATOM 770 O O . GLN A 1 97 ? -8.026 16.069 -9.936 1.00 58.22 97 GLN A O 1
ATOM 775 N N . ASN A 1 98 ? -6.579 15.085 -8.525 1.00 52.97 98 ASN A N 1
ATOM 776 C CA . ASN A 1 98 ? -7.491 14.988 -7.377 1.00 52.97 98 ASN A CA 1
ATOM 777 C C . ASN A 1 98 ? -7.328 16.129 -6.350 1.00 52.97 98 ASN A C 1
ATOM 779 O O . ASN A 1 98 ? -7.858 16.054 -5.243 1.00 52.97 98 ASN A O 1
ATOM 783 N N . ARG 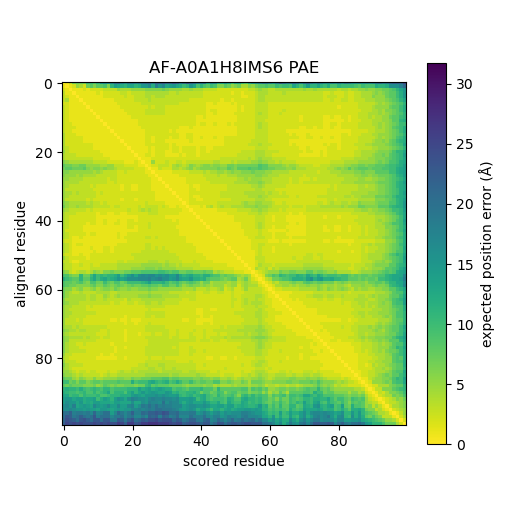A 1 99 ? -6.606 17.203 -6.700 1.00 48.22 99 A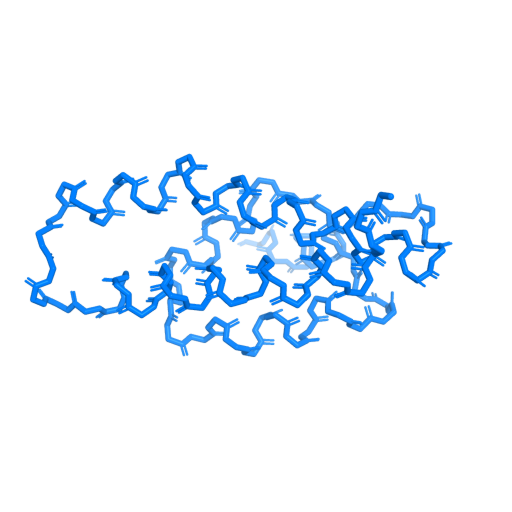RG A N 1
ATOM 784 C CA . ARG A 1 99 ? -6.341 18.375 -5.843 1.00 48.22 99 ARG A CA 1
ATOM 785 C C . ARG A 1 99 ? -7.375 19.504 -6.010 1.00 48.22 99 ARG A C 1
ATOM 787 O O . ARG A 1 99 ? -6.992 20.674 -6.043 1.00 48.22 99 ARG A O 1
ATOM 794 N N . LYS A 1 100 ? -8.659 19.162 -6.161 1.00 38.59 100 LYS A N 1
ATOM 795 C CA . LYS A 1 100 ? -9.773 20.127 -6.202 1.00 38.59 100 LYS A CA 1
ATOM 796 C C . LYS A 1 100 ? -10.457 20.258 -4.850 1.00 38.59 100 LYS A C 1
ATOM 798 O O . LYS A 1 100 ? -10.701 19.207 -4.223 1.00 38.59 100 LYS A O 1
#

Nearest PDB structures (foldseek):
  6z16-assembly1_g  TM=4.002E-01  e=5.185E+00  Anoxybacillus flavithermus WK1

Solvent-accessible surface area (backbone atoms only — not comparable to full-atom values): 5547 Å² total; per-residue (Å²): 130,86,51,40,68,58,40,26,55,52,22,48,55,50,42,56,52,47,22,54,50,60,58,37,84,87,51,57,64,72,59,37,54,51,41,55,39,66,53,39,45,52,29,51,46,48,24,29,54,17,47,29,62,68,68,68,49,92,63,67,51,64,52,80,64,53,42,56,51,42,66,74,39,23,87,47,41,66,60,54,55,55,52,60,68,39,87,85,47,39,38,64,64,59,50,67,73,65,72,122

Mean predicted aligned error: 4.53 Å

Sequence (100 aa):
MPTPDWREEKAKCVIQSICRILASESTPQAVRDELGGQALWNALKLFTEALEERLGSSETKWSPALVKLFISNPDQCDQWLELMAEPDFTASAYWDQNRK

Secondary structure (DSSP, 8-state):
---HHHHHHHHHHHHHHHHHHHH-TTS-HHHHHHIIIIIHHHHHHHHHHHHHHHHT-SS----HHHHHHHHH-GGGHHHHHHHHTSTT--HHHHHHHT--